Protein AF-A0A975J4A7-F1 (afdb_monomer_lite)

Sequence (159 aa):
MKKDSFEVGLSVFSLILSFVLFIPMVNLYLNSTDYQLQSSYFFVWLSGKTMAIFYISTILLLLRKEKCQNMLKPFSYVGKMALTNYIGQTISTAVIFSILFKNTAIIPLWVSVLYCPLFYIIQIKFSKWWLSKHSTGPLEWVWRYATYFKKDYKLGKSN

Structure (mmCIF, N/CA/C/O backbone):
data_AF-A0A975J4A7-F1
#
_entry.id   AF-A0A975J4A7-F1
#
loop_
_atom_site.group_PDB
_atom_site.id
_atom_site.type_symbol
_atom_site.label_atom_id
_atom_site.label_alt_id
_atom_site.label_comp_id
_atom_site.label_asym_id
_atom_site.label_entity_id
_atom_site.label_seq_id
_atom_site.pdbx_PDB_ins_code
_atom_site.Cartn_x
_atom_site.Cartn_y
_atom_site.Cartn_z
_atom_site.occupancy
_atom_site.B_iso_or_equiv
_atom_site.auth_seq_id
_atom_site.auth_comp_id
_atom_site.auth_asym_id
_atom_site.auth_atom_id
_atom_site.pdbx_PDB_model_num
ATOM 1 N N . MET A 1 1 ? 4.700 7.869 26.430 1.00 52.84 1 MET A N 1
ATOM 2 C CA . MET A 1 1 ? 5.980 8.609 26.327 1.00 52.84 1 MET A CA 1
ATOM 3 C C . MET A 1 1 ? 7.185 7.708 26.074 1.00 52.84 1 MET A C 1
ATOM 5 O O . MET A 1 1 ? 7.648 7.718 24.948 1.00 52.84 1 MET A O 1
ATOM 9 N N . LYS A 1 2 ? 7.690 6.891 27.018 1.00 56.31 2 LYS A N 1
ATOM 10 C CA . LYS A 1 2 ? 8.925 6.093 26.780 1.00 56.31 2 LYS A CA 1
ATOM 11 C C . LYS A 1 2 ? 8.772 4.989 25.712 1.00 56.31 2 LYS A C 1
ATOM 13 O O . LYS A 1 2 ? 9.713 4.703 24.980 1.00 56.31 2 LYS A O 1
ATOM 18 N N . LYS A 1 3 ? 7.568 4.412 25.597 1.00 58.84 3 LYS A N 1
ATOM 19 C CA . LYS A 1 3 ? 7.213 3.404 24.581 1.00 58.84 3 LYS A CA 1
ATOM 20 C C . LYS A 1 3 ? 7.200 3.988 23.161 1.00 58.84 3 LYS A C 1
ATOM 22 O O . LYS A 1 3 ? 7.735 3.375 22.245 1.00 58.84 3 LYS A O 1
ATOM 27 N N . ASP A 1 4 ? 6.697 5.212 23.010 1.00 70.88 4 ASP A N 1
ATOM 28 C CA . ASP A 1 4 ? 6.616 5.902 21.717 1.00 70.88 4 ASP A CA 1
ATOM 29 C C . ASP A 1 4 ? 8.005 6.254 21.173 1.00 70.88 4 ASP A C 1
ATOM 31 O O . ASP A 1 4 ? 8.263 6.099 19.983 1.00 70.88 4 ASP A O 1
ATOM 35 N N . SER A 1 5 ? 8.925 6.671 22.049 1.00 76.12 5 SER A N 1
ATOM 36 C CA . SER A 1 5 ? 10.311 6.980 21.680 1.00 76.12 5 SER A CA 1
ATOM 37 C C . SER A 1 5 ? 11.079 5.743 21.204 1.00 76.12 5 SER A C 1
ATOM 39 O O . SER A 1 5 ? 11.843 5.827 20.244 1.00 76.12 5 SER A O 1
ATOM 41 N N . PHE A 1 6 ? 10.855 4.590 21.842 1.00 82.19 6 PHE A N 1
ATOM 42 C CA . PHE A 1 6 ? 11.486 3.326 21.459 1.00 82.19 6 PHE A CA 1
ATOM 43 C C . PHE A 1 6 ? 10.995 2.828 20.094 1.00 82.19 6 PHE A C 1
ATOM 45 O O . PHE A 1 6 ? 11.802 2.467 19.243 1.00 82.19 6 PHE A O 1
ATOM 52 N N . GLU A 1 7 ? 9.685 2.868 19.843 1.00 82.50 7 GLU A N 1
ATOM 53 C CA . GLU A 1 7 ? 9.106 2.449 18.560 1.00 82.50 7 GLU A CA 1
ATOM 54 C C . GLU A 1 7 ? 9.539 3.345 17.390 1.00 82.50 7 GLU A C 1
ATOM 56 O O . GLU A 1 7 ? 9.762 2.858 16.277 1.00 82.50 7 GLU A O 1
ATOM 61 N N . VAL A 1 8 ? 9.682 4.654 17.630 1.00 84.94 8 VAL A N 1
ATOM 62 C CA . VAL A 1 8 ? 10.224 5.589 16.635 1.00 84.94 8 VAL A CA 1
ATOM 63 C C . VAL A 1 8 ? 11.690 5.275 16.360 1.00 84.94 8 VAL A C 1
ATOM 65 O O . VAL A 1 8 ? 12.066 5.158 15.197 1.00 84.94 8 VAL A O 1
ATOM 68 N N . GLY A 1 9 ? 12.497 5.075 17.407 1.00 84.75 9 GLY A N 1
ATOM 69 C CA . GLY A 1 9 ? 13.902 4.689 17.266 1.00 84.75 9 GLY A CA 1
ATOM 70 C C . GLY A 1 9 ? 14.072 3.394 16.471 1.00 84.75 9 GLY A C 1
ATOM 71 O O . GLY A 1 9 ? 14.871 3.350 15.539 1.00 84.75 9 GLY A O 1
ATOM 72 N N . LEU A 1 10 ? 13.256 2.378 16.766 1.00 85.81 10 LEU A N 1
ATOM 73 C CA . LEU A 1 10 ? 13.248 1.109 16.040 1.00 85.81 10 LEU A CA 1
ATOM 74 C C . LEU A 1 10 ? 12.867 1.298 14.565 1.00 85.81 10 LEU A C 1
ATOM 76 O O . LEU A 1 10 ? 13.563 0.793 13.694 1.00 85.81 10 LEU A O 1
ATOM 80 N N . SER A 1 11 ? 11.813 2.067 14.273 1.00 85.69 11 SER A N 1
ATOM 81 C CA . SER A 1 11 ? 11.362 2.310 12.893 1.00 85.69 11 SER A CA 1
ATOM 82 C C . SER A 1 11 ? 12.403 3.076 12.070 1.00 85.69 11 SER A C 1
ATOM 84 O O . SER A 1 11 ? 12.629 2.763 10.904 1.00 85.69 11 SER A O 1
ATOM 86 N N . VAL A 1 12 ? 13.066 4.068 12.674 1.00 87.94 12 VAL A N 1
ATOM 87 C CA . VAL A 1 12 ? 14.146 4.830 12.028 1.00 87.94 12 VAL A CA 1
ATOM 88 C C . VAL A 1 12 ? 15.366 3.942 11.794 1.00 87.94 12 VAL A C 1
ATOM 90 O O . VAL A 1 12 ? 15.924 3.951 10.699 1.00 87.94 12 VAL A O 1
ATOM 93 N N . PHE A 1 13 ? 15.745 3.124 12.776 1.00 89.00 13 PHE A N 1
ATOM 94 C CA . PHE A 1 13 ? 16.824 2.152 12.628 1.00 89.00 13 PHE A CA 1
ATOM 95 C C . PHE A 1 13 ? 16.534 1.147 11.505 1.00 89.00 13 PHE A C 1
ATOM 97 O O . PHE A 1 13 ? 17.376 0.940 10.634 1.00 89.00 13 PHE A O 1
ATOM 104 N N . SER A 1 14 ? 15.327 0.574 11.469 1.00 87.81 14 SER A N 1
ATOM 105 C CA . SER A 1 14 ? 14.889 -0.333 10.404 1.00 87.81 14 SER A CA 1
ATOM 106 C C . SER A 1 14 ? 14.928 0.326 9.025 1.00 87.81 14 SER A C 1
ATOM 108 O O . SER A 1 14 ? 15.306 -0.324 8.049 1.00 87.81 14 SER A O 1
ATOM 110 N N . LEU A 1 15 ? 14.588 1.614 8.934 1.00 89.56 15 LEU A N 1
ATOM 111 C CA . LEU A 1 15 ? 14.641 2.385 7.693 1.00 89.56 15 LEU A CA 1
ATOM 112 C C . LEU A 1 15 ? 16.087 2.589 7.218 1.00 89.56 15 LEU A C 1
ATOM 114 O O . LEU A 1 15 ? 16.384 2.315 6.055 1.00 89.56 15 LEU A O 1
ATOM 118 N N . ILE A 1 16 ? 16.992 2.986 8.118 1.00 89.31 16 ILE A N 1
ATOM 119 C CA . ILE A 1 16 ? 18.425 3.146 7.823 1.00 89.31 16 ILE A CA 1
ATOM 120 C C . ILE A 1 16 ? 19.032 1.808 7.392 1.00 89.31 16 ILE A C 1
ATOM 122 O O . ILE A 1 16 ? 19.684 1.736 6.354 1.00 89.31 16 ILE A O 1
ATOM 126 N N . LEU A 1 17 ? 18.773 0.735 8.144 1.00 88.06 17 LEU A N 1
ATOM 127 C CA . LEU A 1 17 ? 19.279 -0.601 7.837 1.00 88.06 17 LEU A CA 1
ATOM 128 C C . LEU A 1 17 ? 18.799 -1.082 6.462 1.00 88.06 17 LEU A C 1
ATOM 130 O O . LEU A 1 17 ? 19.593 -1.588 5.673 1.00 88.06 17 LEU A O 1
ATOM 134 N N . SER A 1 18 ? 17.517 -0.875 6.145 1.00 86.62 18 SER A N 1
ATOM 135 C CA . SER A 1 18 ? 16.954 -1.245 4.841 1.00 86.62 18 SER A CA 1
ATOM 136 C C . SER A 1 18 ? 17.605 -0.467 3.696 1.00 86.62 18 SER A C 1
ATOM 138 O O . SER A 1 18 ? 17.877 -1.044 2.646 1.00 86.62 18 SER A O 1
ATOM 140 N N . PHE A 1 19 ? 17.897 0.821 3.907 1.00 85.56 19 PHE A N 1
ATOM 141 C CA . PHE A 1 19 ? 18.567 1.665 2.918 1.00 85.56 19 PHE A CA 1
ATOM 142 C C . PHE A 1 19 ? 20.024 1.240 2.691 1.00 85.56 19 PHE A C 1
ATOM 144 O O . PHE A 1 19 ? 20.467 1.128 1.551 1.00 85.56 19 PHE A O 1
ATOM 151 N N . VAL A 1 20 ? 20.760 0.923 3.759 1.00 87.75 20 VAL A N 1
ATOM 152 C CA . VAL A 1 20 ? 22.149 0.441 3.669 1.00 87.75 20 VAL A CA 1
ATOM 153 C C . VAL A 1 20 ? 22.227 -0.896 2.930 1.00 87.75 20 VAL A C 1
ATOM 155 O O . VAL A 1 20 ? 23.064 -1.061 2.045 1.00 87.75 20 VAL A O 1
ATOM 158 N N . LEU A 1 21 ? 21.318 -1.830 3.225 1.00 84.62 21 LEU A N 1
ATOM 159 C CA . LEU A 1 21 ? 21.255 -3.133 2.552 1.00 84.62 21 LEU A CA 1
ATOM 160 C C . LEU A 1 21 ? 20.898 -3.033 1.058 1.00 84.62 21 LEU A C 1
ATOM 162 O O . LEU A 1 21 ? 21.110 -3.989 0.313 1.00 84.62 21 LEU A O 1
ATOM 166 N N . PHE A 1 22 ? 20.390 -1.885 0.603 1.00 82.19 22 PHE A N 1
ATOM 167 C CA . PHE A 1 22 ? 20.066 -1.630 -0.799 1.00 82.19 22 PHE A CA 1
ATOM 168 C C . PHE A 1 22 ? 21.289 -1.225 -1.642 1.00 82.19 22 PHE A C 1
ATOM 170 O O . PHE A 1 22 ? 21.350 -1.530 -2.832 1.00 82.19 22 PHE A O 1
ATOM 177 N N . ILE A 1 23 ? 22.296 -0.591 -1.033 1.00 84.12 23 ILE A N 1
ATOM 178 C CA . ILE A 1 23 ? 23.513 -0.100 -1.706 1.00 84.12 23 ILE A CA 1
ATOM 179 C C . ILE A 1 23 ? 24.250 -1.182 -2.522 1.00 84.12 23 ILE A C 1
ATOM 181 O O . ILE A 1 23 ? 24.552 -0.923 -3.691 1.00 84.12 23 ILE A O 1
ATOM 185 N N . PRO A 1 24 ? 24.549 -2.387 -1.990 1.00 82.06 24 PRO A N 1
ATOM 186 C CA . PRO A 1 24 ? 25.244 -3.414 -2.770 1.00 82.06 24 PRO A CA 1
ATOM 187 C C . PRO A 1 24 ? 24.410 -3.907 -3.961 1.00 82.06 24 PRO A C 1
ATOM 189 O O . PRO A 1 24 ? 24.970 -4.202 -5.013 1.00 82.06 24 PRO A O 1
ATOM 192 N N . MET A 1 25 ? 23.078 -3.924 -3.840 1.00 77.69 25 MET A N 1
ATOM 193 C CA . MET A 1 25 ? 22.186 -4.297 -4.940 1.00 77.69 25 MET A CA 1
ATOM 194 C C . MET A 1 25 ? 22.244 -3.278 -6.081 1.00 77.69 25 MET A C 1
ATOM 196 O O . MET A 1 25 ? 22.373 -3.664 -7.240 1.00 77.69 25 MET A O 1
ATOM 200 N N . VAL A 1 26 ? 22.167 -1.982 -5.764 1.00 80.81 26 VAL A N 1
ATOM 201 C CA . VAL A 1 26 ? 22.245 -0.911 -6.772 1.00 80.81 26 VAL A CA 1
ATOM 202 C C . VAL A 1 26 ? 23.586 -0.953 -7.496 1.00 80.81 26 VAL A C 1
ATOM 204 O O . VAL A 1 26 ? 23.620 -0.876 -8.719 1.00 80.81 26 VAL A O 1
ATOM 207 N N . ASN A 1 27 ? 24.682 -1.147 -6.758 1.00 81.69 27 ASN A N 1
ATOM 208 C CA . ASN A 1 27 ? 26.009 -1.273 -7.357 1.00 81.69 27 ASN A CA 1
ATOM 209 C C . ASN A 1 27 ? 26.110 -2.472 -8.306 1.00 81.69 27 ASN A C 1
ATOM 211 O O . ASN A 1 27 ? 26.723 -2.350 -9.362 1.00 81.69 27 ASN A O 1
ATOM 215 N N . LEU A 1 28 ? 25.498 -3.610 -7.973 1.00 77.19 28 LEU A N 1
ATOM 216 C CA . LEU A 1 28 ? 25.473 -4.765 -8.872 1.00 77.19 28 LEU A CA 1
ATOM 217 C C . LEU A 1 28 ? 24.649 -4.492 -10.129 1.00 77.19 28 LEU A C 1
ATOM 219 O O . LEU A 1 28 ? 25.119 -4.787 -11.220 1.00 77.19 28 LEU A O 1
ATOM 223 N N . TYR A 1 29 ? 23.469 -3.885 -9.997 1.00 75.25 29 TYR A N 1
ATOM 224 C CA . TYR A 1 29 ? 22.618 -3.538 -11.141 1.00 75.25 29 TYR A CA 1
ATOM 225 C C . TYR A 1 29 ? 23.255 -2.506 -12.082 1.00 75.25 29 TYR A C 1
ATOM 227 O O . TYR A 1 29 ? 23.044 -2.582 -13.286 1.00 75.25 29 TYR A O 1
ATOM 235 N N . LEU A 1 30 ? 24.015 -1.542 -11.552 1.00 80.88 30 LEU A N 1
ATOM 236 C CA . LEU A 1 30 ? 24.662 -0.506 -12.364 1.00 80.88 30 LEU A CA 1
ATOM 237 C C . LEU A 1 30 ? 25.947 -0.991 -13.049 1.00 80.88 30 LEU A C 1
ATOM 239 O O . LEU A 1 30 ? 26.253 -0.523 -14.141 1.00 80.88 30 LEU A O 1
ATOM 243 N N . ASN A 1 31 ? 26.695 -1.906 -12.422 1.00 78.62 31 ASN A N 1
ATOM 244 C CA . ASN A 1 31 ? 28.014 -2.331 -12.907 1.00 78.62 31 ASN A CA 1
ATOM 245 C C . ASN A 1 31 ? 28.015 -3.684 -13.638 1.00 78.62 31 ASN A C 1
ATOM 247 O O . ASN A 1 31 ? 29.033 -4.050 -14.220 1.00 78.62 31 ASN A O 1
ATOM 251 N N . SER A 1 32 ? 26.914 -4.441 -13.604 1.00 68.88 32 SER A N 1
ATOM 252 C CA . SER A 1 32 ? 26.840 -5.774 -14.218 1.00 68.88 32 SER A CA 1
ATOM 253 C C . SER A 1 32 ? 26.034 -5.718 -15.514 1.00 68.88 32 SER A C 1
ATOM 255 O O . SER A 1 32 ? 24.847 -5.404 -15.495 1.00 68.88 32 SER A O 1
ATOM 257 N N . THR A 1 33 ? 26.665 -6.046 -16.641 1.00 65.94 33 THR A N 1
ATOM 258 C CA . THR A 1 33 ? 26.005 -6.134 -17.956 1.00 65.94 33 THR A CA 1
ATOM 259 C C . THR A 1 33 ? 25.233 -7.442 -18.141 1.00 65.94 33 THR A C 1
ATOM 261 O O . THR A 1 33 ? 24.247 -7.469 -18.873 1.00 65.94 33 THR A O 1
ATOM 264 N N . ASP A 1 34 ? 25.629 -8.499 -17.422 1.00 65.81 34 ASP A N 1
ATOM 265 C CA . ASP A 1 34 ? 25.014 -9.824 -17.481 1.00 65.81 34 ASP A CA 1
ATOM 266 C C . ASP A 1 34 ? 24.258 -10.146 -16.186 1.00 65.81 34 ASP A C 1
ATOM 268 O O . ASP A 1 34 ? 24.831 -10.515 -15.160 1.00 65.81 34 ASP A O 1
ATOM 272 N N . TYR A 1 35 ? 22.928 -10.061 -16.238 1.00 63.41 35 TYR A N 1
ATOM 273 C CA . TYR A 1 35 ? 22.025 -10.364 -15.116 1.00 63.41 35 TYR A CA 1
ATOM 274 C C . TYR A 1 35 ? 21.937 -11.864 -14.753 1.00 63.41 35 TYR A C 1
ATOM 276 O O . TYR A 1 35 ? 21.074 -12.255 -13.967 1.00 63.41 35 TYR A O 1
ATOM 284 N N . GLN A 1 36 ? 22.806 -12.716 -15.305 1.00 59.94 36 GLN A N 1
ATOM 285 C CA . GLN A 1 36 ? 22.671 -14.180 -15.279 1.00 59.94 36 GLN A CA 1
ATOM 286 C C . GLN A 1 36 ? 23.365 -14.902 -14.106 1.00 59.94 36 GLN A C 1
ATOM 288 O O . GLN A 1 36 ? 23.345 -16.129 -14.057 1.00 59.94 36 GLN A O 1
ATOM 293 N N . LEU A 1 37 ? 23.950 -14.203 -13.126 1.00 61.16 37 LEU A N 1
ATOM 294 C CA . LEU A 1 37 ? 24.609 -14.878 -11.999 1.00 61.16 37 LEU A CA 1
ATOM 295 C C . LEU A 1 37 ? 23.638 -15.362 -10.907 1.00 61.16 37 LEU A C 1
ATOM 297 O O . LEU A 1 37 ? 22.738 -14.642 -10.479 1.00 61.16 37 LEU A O 1
ATOM 301 N N . GLN A 1 38 ? 23.945 -16.538 -10.341 1.00 64.69 38 GLN A N 1
ATOM 302 C CA . GLN A 1 38 ? 23.404 -17.080 -9.081 1.00 64.69 38 GLN A CA 1
ATOM 303 C C . GLN A 1 38 ? 23.332 -16.019 -7.957 1.00 64.69 38 GLN A C 1
ATOM 305 O O . GLN A 1 38 ? 22.407 -16.016 -7.144 1.00 64.69 38 GLN A O 1
ATOM 310 N N . SER A 1 39 ? 24.284 -15.080 -7.950 1.00 65.25 39 SER A N 1
ATOM 311 C CA . SER A 1 39 ? 24.368 -13.934 -7.041 1.00 65.25 39 SER A CA 1
ATOM 312 C C . SER A 1 39 ? 23.155 -12.998 -7.130 1.00 65.25 39 SER A C 1
ATOM 314 O O . SER A 1 39 ? 22.691 -12.511 -6.102 1.00 65.25 39 SER A O 1
ATOM 316 N N . SER A 1 40 ? 22.584 -12.783 -8.321 1.00 68.56 40 SER A N 1
ATOM 317 C CA . SER A 1 40 ? 21.422 -11.906 -8.533 1.00 68.56 40 SER A CA 1
ATOM 318 C C . SER A 1 40 ? 20.184 -12.396 -7.778 1.00 68.56 40 SER A C 1
ATOM 320 O O . SER A 1 40 ? 19.451 -11.588 -7.209 1.00 68.56 40 SER A O 1
ATOM 322 N N . TYR A 1 41 ? 19.973 -13.714 -7.685 1.00 77.25 41 TYR A N 1
ATOM 323 C CA . TYR A 1 41 ? 18.834 -14.285 -6.955 1.00 77.25 41 TYR A CA 1
ATOM 324 C C . TYR A 1 41 ? 18.877 -13.979 -5.460 1.00 77.25 41 TYR A C 1
ATOM 326 O O . TYR A 1 41 ? 17.839 -13.685 -4.866 1.00 77.25 41 TYR A O 1
ATOM 334 N N . PHE A 1 42 ? 20.069 -14.005 -4.860 1.00 80.50 42 PHE A N 1
ATOM 335 C CA . PHE A 1 42 ? 20.250 -13.649 -3.456 1.00 80.50 42 PHE A CA 1
ATOM 336 C C . PHE A 1 42 ? 19.839 -12.194 -3.199 1.00 80.50 42 PHE A C 1
ATOM 338 O O . PHE A 1 42 ? 19.063 -11.920 -2.282 1.00 80.50 42 PHE A O 1
ATOM 345 N N . PHE A 1 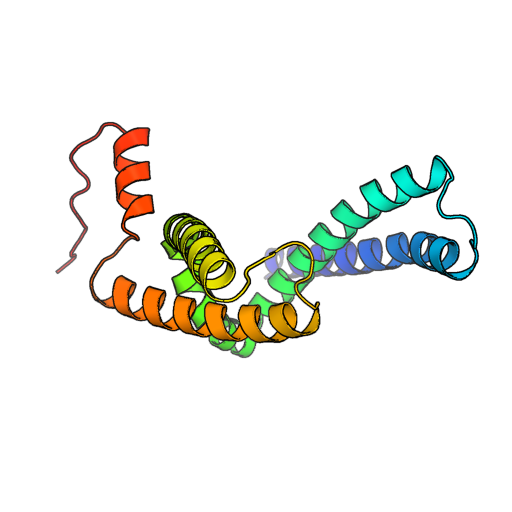43 ? 20.285 -11.266 -4.051 1.00 77.31 43 PHE A N 1
ATOM 346 C CA . PHE A 1 43 ? 19.937 -9.852 -3.916 1.00 77.31 43 PHE A CA 1
ATOM 347 C C . PHE A 1 43 ? 18.464 -9.565 -4.210 1.00 77.31 43 PHE A C 1
ATOM 349 O O . PHE A 1 43 ? 17.882 -8.728 -3.528 1.00 77.31 43 PHE A O 1
ATOM 356 N N . VAL A 1 44 ? 17.831 -10.278 -5.145 1.00 78.25 44 VAL A N 1
ATOM 357 C CA . VAL A 1 44 ? 16.380 -10.181 -5.394 1.00 78.25 44 VAL A CA 1
ATOM 358 C C . VAL A 1 44 ? 15.571 -10.665 -4.184 1.00 78.25 44 VAL A C 1
ATOM 360 O O . VAL A 1 44 ? 14.605 -10.022 -3.772 1.00 78.25 44 VAL A O 1
ATOM 363 N N . TRP A 1 45 ? 15.979 -11.772 -3.560 1.00 82.06 45 TRP A N 1
ATOM 364 C CA . TRP A 1 45 ? 15.331 -12.278 -2.346 1.00 82.06 45 TRP A CA 1
ATOM 365 C C . TRP A 1 45 ? 15.503 -11.345 -1.147 1.00 82.06 45 TRP A C 1
ATOM 367 O O . TRP A 1 45 ? 14.569 -11.158 -0.358 1.00 82.06 45 TRP A O 1
ATOM 377 N N . LEU A 1 46 ? 16.695 -10.767 -1.003 1.00 83.50 46 LEU A N 1
ATOM 378 C CA . LEU A 1 46 ? 17.007 -9.828 0.065 1.00 83.50 46 LEU A CA 1
ATOM 379 C C . LEU A 1 46 ? 16.259 -8.502 -0.126 1.00 83.50 46 LEU A C 1
ATOM 381 O O . LEU A 1 46 ? 15.659 -8.000 0.825 1.00 83.50 46 LEU A O 1
ATOM 385 N N . SER A 1 47 ? 16.233 -7.975 -1.353 1.00 82.38 47 SER A N 1
ATOM 386 C CA . SER A 1 47 ? 15.634 -6.677 -1.672 1.00 82.38 47 SER A CA 1
ATOM 387 C C . SER A 1 47 ? 14.128 -6.644 -1.452 1.00 82.38 47 SER A C 1
ATOM 389 O O . SER A 1 47 ? 13.607 -5.650 -0.950 1.00 82.38 47 SER A O 1
ATOM 391 N N . GLY A 1 48 ? 13.419 -7.743 -1.730 1.00 83.06 48 GLY A N 1
ATOM 392 C CA . GLY A 1 48 ? 11.987 -7.835 -1.447 1.00 83.06 48 GLY A CA 1
ATOM 393 C C . GLY A 1 48 ? 11.670 -7.652 0.042 1.00 83.06 48 GLY A C 1
ATOM 394 O O . GLY A 1 48 ? 10.743 -6.925 0.404 1.00 83.06 48 GLY A O 1
ATOM 395 N N . LYS A 1 49 ? 12.471 -8.262 0.927 1.00 86.25 49 LYS A N 1
ATOM 396 C CA . LYS A 1 49 ? 12.281 -8.153 2.383 1.00 86.25 49 LYS A CA 1
ATOM 397 C C . LYS A 1 49 ? 12.678 -6.775 2.903 1.00 86.25 49 LYS A C 1
ATOM 399 O O . LYS A 1 49 ? 11.940 -6.198 3.700 1.00 86.25 49 LYS A O 1
ATOM 404 N N . THR A 1 50 ? 13.812 -6.237 2.455 1.00 86.94 50 THR A N 1
ATOM 405 C CA . THR A 1 50 ? 14.267 -4.907 2.888 1.00 86.94 50 THR A CA 1
ATOM 406 C C . THR A 1 50 ? 13.313 -3.813 2.416 1.00 86.94 50 THR A C 1
ATOM 408 O O . THR A 1 50 ? 12.974 -2.935 3.204 1.00 86.94 50 THR A O 1
ATOM 411 N N . MET A 1 51 ? 12.774 -3.908 1.197 1.00 85.69 51 MET A N 1
ATOM 412 C CA . MET A 1 51 ? 11.735 -2.993 0.712 1.00 85.69 51 MET A CA 1
ATOM 413 C C . MET A 1 51 ? 10.450 -3.081 1.532 1.00 85.69 51 MET A C 1
ATOM 415 O O . MET A 1 51 ? 9.876 -2.051 1.879 1.00 85.69 51 MET A O 1
ATOM 419 N N . ALA A 1 52 ? 10.011 -4.285 1.907 1.00 89.25 52 ALA A N 1
ATOM 420 C CA . ALA A 1 52 ? 8.843 -4.438 2.771 1.00 89.25 52 ALA A CA 1
ATOM 421 C C . ALA A 1 52 ? 9.045 -3.747 4.133 1.00 89.25 52 ALA A C 1
ATOM 423 O O . ALA A 1 52 ? 8.176 -2.992 4.574 1.00 89.25 52 ALA A O 1
ATOM 424 N N . ILE A 1 53 ? 10.206 -3.944 4.770 1.00 89.19 53 ILE A N 1
ATOM 425 C CA . ILE A 1 53 ? 10.555 -3.292 6.044 1.00 89.19 53 ILE A CA 1
ATOM 426 C C . ILE A 1 53 ? 10.619 -1.772 5.874 1.00 89.19 53 ILE A C 1
ATOM 428 O O . ILE A 1 53 ? 10.081 -1.040 6.709 1.00 89.19 53 ILE A O 1
ATOM 432 N N . PHE A 1 54 ? 11.225 -1.292 4.788 1.00 89.00 54 PHE A N 1
ATOM 433 C CA . PHE A 1 54 ? 11.293 0.128 4.463 1.00 89.00 54 PHE A CA 1
ATOM 434 C C . PHE A 1 54 ? 9.895 0.743 4.310 1.00 89.00 54 PHE A C 1
ATOM 436 O O . PHE A 1 54 ? 9.603 1.762 4.941 1.00 89.00 54 PHE A O 1
ATOM 443 N N . TYR A 1 55 ? 9.002 0.113 3.538 1.00 88.94 55 TYR A N 1
ATOM 444 C CA . TYR A 1 55 ? 7.633 0.593 3.346 1.00 88.94 55 TYR A CA 1
ATOM 445 C C . TYR A 1 55 ? 6.836 0.603 4.649 1.00 88.94 55 TYR A C 1
ATOM 447 O O . TYR A 1 55 ? 6.218 1.619 4.966 1.00 88.94 55 TYR A O 1
ATOM 455 N N . ILE A 1 56 ? 6.883 -0.479 5.434 1.00 90.25 56 ILE A N 1
ATOM 456 C CA . ILE A 1 56 ? 6.179 -0.564 6.722 1.00 90.25 56 ILE A CA 1
ATOM 457 C C . ILE A 1 56 ? 6.691 0.515 7.679 1.00 90.25 56 ILE A C 1
ATOM 459 O O . ILE A 1 56 ? 5.891 1.272 8.226 1.00 90.25 56 ILE A O 1
ATOM 463 N N . SER A 1 57 ? 8.011 0.634 7.843 1.00 88.94 57 SER A N 1
ATOM 464 C CA . SER A 1 57 ? 8.624 1.618 8.747 1.00 88.94 57 SER A CA 1
ATOM 465 C C . SER A 1 57 ? 8.270 3.048 8.334 1.00 88.94 57 SER A C 1
ATOM 467 O O . SER A 1 57 ? 7.902 3.872 9.172 1.00 88.94 57 SER A O 1
ATOM 469 N N . THR A 1 58 ? 8.299 3.330 7.030 1.00 89.75 58 THR A N 1
ATOM 470 C CA . THR A 1 58 ? 7.915 4.633 6.475 1.00 89.75 58 THR A CA 1
ATOM 471 C C . THR A 1 58 ? 6.441 4.936 6.734 1.00 89.75 58 THR A C 1
ATOM 473 O O . THR A 1 58 ? 6.116 6.014 7.227 1.00 89.75 58 THR A O 1
ATOM 476 N N . ILE A 1 59 ? 5.538 3.989 6.459 1.00 88.88 59 ILE A N 1
ATOM 477 C CA . ILE A 1 59 ? 4.098 4.160 6.695 1.00 88.88 59 ILE A CA 1
ATOM 478 C C . ILE A 1 59 ? 3.811 4.366 8.186 1.00 88.88 59 ILE A C 1
ATOM 480 O O . ILE A 1 59 ? 3.044 5.263 8.526 1.00 88.88 59 ILE A O 1
ATOM 484 N N . LEU A 1 60 ? 4.445 3.601 9.079 1.00 89.25 60 LEU A N 1
ATOM 485 C CA . LEU A 1 60 ? 4.282 3.754 10.529 1.00 89.25 60 LEU A CA 1
ATOM 486 C C . LEU A 1 60 ? 4.721 5.141 11.011 1.00 89.25 60 LEU A C 1
ATOM 488 O O . LEU A 1 60 ? 4.016 5.766 11.801 1.00 89.25 60 LEU A O 1
ATOM 492 N N . LEU A 1 61 ? 5.851 5.652 10.514 1.00 87.69 61 LEU A N 1
ATOM 493 C CA . LEU A 1 61 ? 6.320 7.002 10.836 1.00 87.69 61 LEU A CA 1
ATOM 494 C C . LEU A 1 61 ? 5.393 8.084 10.264 1.00 87.69 61 LEU A C 1
ATOM 496 O O . LEU A 1 61 ? 5.092 9.061 10.951 1.00 87.69 61 LEU A O 1
ATOM 500 N N . LEU A 1 62 ? 4.899 7.909 9.035 1.00 87.69 62 LEU A N 1
ATOM 501 C CA . LEU A 1 62 ? 3.950 8.836 8.415 1.00 87.69 62 LEU A CA 1
ATOM 502 C C . LEU A 1 62 ? 2.617 8.864 9.164 1.00 87.69 62 LEU A C 1
ATOM 504 O O . LEU A 1 62 ? 2.091 9.941 9.426 1.00 87.69 62 LEU A O 1
ATOM 508 N N . LEU A 1 63 ? 2.099 7.707 9.575 1.00 86.81 63 LEU A N 1
ATOM 509 C CA . LEU A 1 63 ? 0.851 7.596 10.328 1.00 86.81 63 LEU A CA 1
ATOM 510 C C . LEU A 1 63 ? 0.924 8.221 11.725 1.00 86.81 63 LEU A C 1
ATOM 512 O O . LEU A 1 63 ? -0.122 8.407 12.334 1.00 86.81 63 LEU A O 1
ATOM 516 N N . ARG A 1 64 ? 2.099 8.607 12.236 1.00 84.88 64 ARG A N 1
ATOM 517 C CA . ARG A 1 64 ? 2.197 9.404 13.474 1.00 84.88 64 ARG A CA 1
ATOM 518 C C . ARG A 1 64 ? 1.838 10.880 13.267 1.00 84.88 64 ARG A C 1
ATOM 520 O O . ARG A 1 64 ? 1.522 11.560 14.235 1.00 84.88 64 ARG A O 1
ATOM 527 N N . LYS A 1 65 ? 1.870 11.391 12.030 1.00 87.88 65 LYS A N 1
ATOM 528 C CA . LYS A 1 65 ? 1.507 12.782 11.716 1.00 87.88 65 LYS A CA 1
ATOM 529 C C . LYS A 1 65 ? 0.014 12.885 11.400 1.00 87.88 65 LYS A C 1
ATOM 531 O O . LYS A 1 65 ? -0.454 12.261 10.449 1.00 87.88 65 LYS A O 1
ATOM 536 N N . GLU A 1 66 ? -0.719 13.746 12.106 1.00 85.31 66 GLU A N 1
ATOM 537 C CA . GLU A 1 66 ? -2.173 13.927 11.913 1.00 85.31 66 GLU A CA 1
ATOM 538 C C . GLU A 1 66 ? -2.555 14.281 10.466 1.00 85.31 66 GLU A C 1
ATOM 540 O O . GLU A 1 66 ? -3.507 13.738 9.903 1.00 85.31 66 GLU A O 1
ATOM 545 N N . LYS A 1 67 ? -1.761 15.135 9.805 1.00 86.69 67 LYS A N 1
ATOM 546 C CA . LYS A 1 67 ? -1.963 15.487 8.389 1.00 86.69 67 LYS A CA 1
ATOM 547 C C . LYS A 1 67 ? -1.919 14.253 7.479 1.00 86.69 67 LYS A C 1
ATOM 549 O O . LYS A 1 67 ? -2.743 14.117 6.576 1.00 86.69 67 LYS A O 1
ATOM 554 N N . CYS A 1 68 ? -0.981 13.342 7.729 1.00 85.81 68 CYS A N 1
ATOM 555 C CA . CYS A 1 68 ? -0.834 12.108 6.963 1.00 85.81 68 CYS A CA 1
ATOM 556 C C . CYS A 1 68 ? -1.949 11.107 7.285 1.00 85.81 68 CYS A C 1
ATOM 558 O O . CYS A 1 68 ? -2.461 10.476 6.364 1.00 85.81 68 CYS A O 1
ATOM 560 N N . GLN A 1 69 ? -2.385 11.007 8.545 1.00 85.12 69 GLN A N 1
ATOM 561 C CA . GLN A 1 69 ? -3.552 10.196 8.915 1.00 85.12 69 GLN A CA 1
ATOM 562 C C . GLN A 1 69 ? -4.808 10.646 8.157 1.00 85.12 69 GLN A C 1
ATOM 564 O O . GLN A 1 69 ? -5.512 9.820 7.577 1.00 85.12 69 GLN A O 1
ATOM 569 N N . ASN A 1 70 ? -5.058 11.957 8.096 1.00 85.12 70 ASN A N 1
ATOM 570 C CA . ASN A 1 70 ? -6.200 12.512 7.370 1.00 85.12 70 ASN A CA 1
ATOM 571 C C . ASN A 1 70 ? -6.119 12.243 5.862 1.00 85.12 70 ASN A C 1
ATOM 573 O O . ASN A 1 70 ? -7.128 11.889 5.251 1.00 85.12 70 ASN A O 1
ATOM 577 N N . MET A 1 71 ? -4.924 12.338 5.273 1.00 86.81 71 MET A N 1
ATOM 578 C CA . MET A 1 71 ? -4.698 12.014 3.861 1.00 86.81 71 MET A CA 1
ATOM 579 C C . MET A 1 71 ? -4.899 10.521 3.554 1.00 86.81 71 MET A C 1
ATOM 581 O O . MET A 1 71 ? -5.422 10.177 2.498 1.00 86.81 71 MET A O 1
ATOM 585 N N . LEU A 1 72 ? -4.514 9.631 4.475 1.00 84.56 72 LEU A N 1
ATOM 586 C CA . LEU A 1 72 ? -4.629 8.174 4.324 1.00 84.56 72 LEU A CA 1
ATOM 587 C C . LEU A 1 72 ? -6.015 7.634 4.711 1.00 84.56 72 LEU A C 1
ATOM 589 O O . LEU A 1 72 ? -6.362 6.508 4.360 1.00 84.56 72 LEU A O 1
ATOM 593 N N . LYS A 1 73 ? -6.855 8.431 5.377 1.00 85.19 73 LYS A N 1
ATOM 594 C CA . LYS A 1 73 ? -8.208 8.045 5.806 1.00 85.19 73 LYS A CA 1
ATOM 595 C C . LYS A 1 73 ? -9.075 7.433 4.689 1.00 85.19 73 LYS A C 1
ATOM 597 O O . LYS A 1 73 ? -9.738 6.431 4.970 1.00 85.19 73 LYS A O 1
ATOM 602 N N . PRO A 1 74 ? -9.067 7.930 3.432 1.00 84.19 74 PRO A N 1
ATOM 603 C CA . PRO A 1 74 ? -9.815 7.311 2.338 1.00 84.19 74 PRO A CA 1
ATOM 604 C C . PRO A 1 74 ? -9.372 5.877 2.011 1.00 84.19 74 PRO A C 1
ATOM 606 O O . PRO A 1 74 ? -10.207 5.051 1.650 1.00 84.19 74 PRO A O 1
ATOM 609 N N . PHE A 1 75 ? -8.091 5.548 2.202 1.00 85.06 75 PHE A N 1
ATOM 610 C CA . PHE A 1 75 ? -7.567 4.196 1.980 1.00 85.06 75 PHE A CA 1
ATOM 611 C C . PHE A 1 75 ? -8.144 3.186 2.978 1.00 85.06 75 PHE A C 1
ATOM 613 O O . PHE A 1 75 ? -8.266 2.006 2.655 1.00 85.06 75 PHE A O 1
ATOM 620 N N . SER A 1 76 ? -8.589 3.641 4.157 1.00 86.88 76 SER A N 1
ATOM 621 C CA . SER A 1 76 ? -9.252 2.763 5.128 1.00 86.88 76 SER A CA 1
ATOM 622 C C . SER A 1 76 ? -10.557 2.162 4.593 1.00 86.88 76 SER A C 1
ATOM 624 O O . SER A 1 76 ? -10.894 1.037 4.959 1.00 86.88 76 SER A O 1
ATOM 626 N N . TYR A 1 77 ? -11.276 2.864 3.706 1.00 88.50 77 TYR A N 1
ATOM 627 C CA . TYR A 1 77 ? -12.498 2.332 3.095 1.00 88.50 77 TYR A CA 1
ATOM 628 C C . TYR A 1 77 ? -12.178 1.153 2.176 1.00 88.50 77 TYR A C 1
ATOM 630 O O . TYR A 1 77 ? -12.824 0.114 2.265 1.00 88.50 77 TYR A O 1
ATOM 638 N N . VAL A 1 78 ? -11.141 1.290 1.347 1.00 90.62 78 VAL A N 1
ATOM 639 C CA . VAL A 1 78 ? -10.698 0.221 0.442 1.00 90.62 78 VAL A CA 1
ATOM 640 C C . VAL A 1 78 ? -10.159 -0.969 1.234 1.00 90.62 78 VAL A C 1
ATOM 642 O O . VAL A 1 78 ? -10.495 -2.106 0.918 1.00 90.62 78 VAL A O 1
ATOM 645 N N . GLY A 1 79 ? -9.405 -0.719 2.312 1.00 88.31 79 GLY A N 1
ATOM 646 C CA . GLY A 1 79 ? -8.868 -1.769 3.184 1.00 88.31 79 GLY A CA 1
ATOM 647 C C . GLY A 1 79 ? -9.939 -2.570 3.935 1.00 88.31 79 GLY A C 1
ATOM 648 O O . GLY A 1 79 ? -9.803 -3.779 4.093 1.00 88.31 79 GLY A O 1
ATOM 649 N N . LYS A 1 80 ? -11.046 -1.936 4.346 1.00 88.44 80 LYS A N 1
ATOM 650 C CA . LYS A 1 80 ? -12.203 -2.632 4.950 1.00 88.44 80 LYS A CA 1
ATOM 651 C C . LYS A 1 80 ? -12.939 -3.555 3.972 1.00 88.44 80 LYS A C 1
ATOM 653 O O . LYS A 1 80 ? -13.669 -4.438 4.414 1.00 88.44 80 LYS A O 1
ATOM 658 N N . MET A 1 81 ? -12.760 -3.332 2.673 1.00 92.56 81 MET A N 1
ATOM 659 C CA . MET A 1 81 ? -13.340 -4.111 1.579 1.00 92.56 81 MET A CA 1
ATOM 660 C C . MET A 1 81 ? -12.244 -4.770 0.726 1.00 92.56 81 MET A C 1
ATOM 662 O O . MET A 1 81 ? -12.381 -4.864 -0.491 1.00 92.56 81 MET A O 1
ATOM 666 N N . ALA A 1 82 ? -11.122 -5.175 1.334 1.00 92.25 82 ALA A N 1
ATOM 667 C CA . ALA A 1 82 ? -9.953 -5.661 0.601 1.00 92.25 82 ALA A CA 1
ATOM 668 C C . ALA A 1 82 ? -10.250 -6.867 -0.309 1.00 92.25 82 ALA A C 1
ATOM 670 O O . ALA A 1 82 ? -9.790 -6.888 -1.448 1.00 92.25 82 ALA A O 1
ATOM 671 N N . LEU A 1 83 ? -11.042 -7.841 0.151 1.00 91.62 83 LEU A N 1
ATOM 672 C CA . LEU A 1 83 ? -11.393 -9.031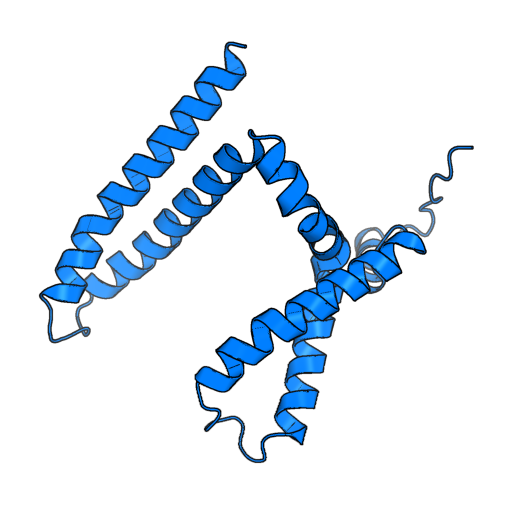 -0.628 1.00 91.62 83 LEU A CA 1
ATOM 673 C C . LEU A 1 83 ? -12.365 -8.679 -1.756 1.00 91.62 83 LEU A C 1
ATOM 675 O O . LEU A 1 83 ? -12.169 -9.098 -2.898 1.00 91.62 83 LEU A O 1
ATOM 679 N N . THR A 1 84 ? -13.383 -7.870 -1.452 1.00 93.19 84 THR A N 1
ATOM 680 C CA . THR A 1 84 ? -14.335 -7.392 -2.459 1.00 93.19 84 THR A CA 1
ATOM 681 C C . THR A 1 84 ? -13.629 -6.581 -3.537 1.00 93.19 84 THR A C 1
ATOM 683 O O . THR A 1 84 ? -13.859 -6.807 -4.723 1.00 93.19 84 THR A O 1
ATOM 686 N N . ASN A 1 85 ? -12.749 -5.663 -3.145 1.00 94.38 85 ASN A N 1
ATOM 687 C CA . ASN A 1 85 ? -12.011 -4.821 -4.076 1.00 94.38 85 ASN A CA 1
ATOM 688 C C . ASN A 1 85 ? -11.008 -5.628 -4.893 1.00 94.38 85 ASN A C 1
ATOM 690 O O . ASN A 1 85 ? -10.907 -5.388 -6.089 1.00 94.38 85 ASN A O 1
ATOM 694 N N . TYR A 1 86 ? -10.325 -6.607 -4.296 1.00 93.00 86 TYR A N 1
ATOM 695 C CA . TYR A 1 86 ? -9.410 -7.483 -5.022 1.00 93.00 86 TYR A CA 1
ATOM 696 C C . TYR A 1 86 ? -10.134 -8.277 -6.116 1.00 93.00 86 TYR A C 1
ATOM 698 O O . TYR A 1 86 ? -9.759 -8.207 -7.285 1.00 93.00 86 TYR A O 1
ATOM 706 N N . ILE A 1 87 ? -11.218 -8.977 -5.766 1.00 94.69 87 ILE A N 1
ATOM 707 C CA . ILE A 1 87 ? -11.997 -9.759 -6.737 1.00 94.69 87 ILE A CA 1
ATOM 708 C C . ILE A 1 87 ? -12.650 -8.834 -7.769 1.00 94.69 87 ILE A C 1
ATOM 710 O O . ILE A 1 87 ? -12.562 -9.089 -8.970 1.00 94.69 87 ILE A O 1
ATOM 714 N N . GLY A 1 88 ? -13.247 -7.728 -7.321 1.00 93.62 88 GLY A N 1
ATOM 715 C CA . GLY A 1 88 ? -13.846 -6.730 -8.200 1.00 93.62 88 GLY A CA 1
ATOM 716 C C . GLY A 1 88 ? -12.837 -6.148 -9.189 1.00 93.62 88 GLY A C 1
ATOM 717 O O . GLY A 1 88 ? -13.157 -6.011 -10.368 1.00 93.62 88 GLY A O 1
ATOM 718 N N . GLN A 1 89 ? -11.607 -5.865 -8.748 1.00 94.19 89 GLN A N 1
ATOM 719 C CA . GLN A 1 89 ? -10.525 -5.402 -9.615 1.00 94.19 89 GLN A CA 1
ATOM 720 C C . GLN A 1 89 ? -10.145 -6.438 -10.651 1.00 94.19 89 GLN A C 1
ATOM 722 O O . GLN A 1 89 ? -10.040 -6.096 -11.826 1.00 94.19 89 GLN A O 1
ATOM 727 N N . THR A 1 90 ? -9.926 -7.678 -10.221 1.00 93.75 90 THR A N 1
ATOM 728 C CA . THR A 1 90 ? -9.487 -8.761 -11.099 1.00 93.75 90 THR A CA 1
ATOM 729 C C . THR A 1 90 ? -10.520 -9.015 -12.187 1.00 93.75 90 THR A C 1
ATOM 731 O O . THR A 1 90 ? -10.173 -8.999 -13.365 1.00 93.75 90 THR A O 1
ATOM 734 N N . ILE A 1 91 ? -11.797 -9.151 -11.815 1.00 94.62 91 ILE A N 1
ATOM 735 C CA . ILE A 1 91 ? -12.892 -9.361 -12.770 1.00 94.62 91 ILE A CA 1
ATOM 736 C C . ILE A 1 91 ? -13.040 -8.154 -13.697 1.00 94.62 91 ILE A C 1
ATOM 738 O O . ILE A 1 91 ? -13.071 -8.323 -14.912 1.00 94.62 91 ILE A O 1
ATOM 742 N N . SER A 1 92 ? -13.095 -6.935 -13.152 1.00 93.06 92 SER A N 1
ATOM 743 C CA . SER A 1 92 ? -13.276 -5.732 -13.975 1.00 93.06 92 SER A CA 1
ATOM 744 C C . SER A 1 92 ? -12.123 -5.547 -14.950 1.00 93.06 92 SER A C 1
ATOM 746 O O . SER A 1 92 ? -12.354 -5.284 -16.122 1.00 93.06 92 SER A O 1
ATOM 748 N N . THR A 1 93 ? -10.885 -5.730 -14.491 1.00 92.06 93 THR A N 1
ATOM 749 C CA . THR A 1 93 ? -9.700 -5.596 -15.342 1.00 92.06 93 THR A CA 1
ATOM 750 C C . THR A 1 93 ? -9.697 -6.660 -16.427 1.00 92.06 93 THR A C 1
ATOM 752 O O . THR A 1 93 ? -9.480 -6.315 -17.582 1.00 92.06 93 THR A O 1
ATOM 755 N N . ALA A 1 94 ? -10.009 -7.916 -16.091 1.00 90.75 94 ALA A N 1
ATOM 756 C CA . ALA A 1 94 ? -10.124 -8.986 -17.075 1.00 90.75 94 ALA A CA 1
ATOM 757 C C . ALA A 1 94 ? -11.171 -8.650 -18.148 1.00 90.75 94 ALA A C 1
ATOM 759 O O . ALA A 1 94 ? -10.851 -8.659 -19.330 1.00 90.75 94 ALA A O 1
ATOM 760 N N . VAL A 1 95 ? -12.386 -8.264 -17.750 1.00 91.62 95 VAL A N 1
ATOM 761 C CA . VAL A 1 95 ? -13.472 -7.928 -18.687 1.00 91.62 95 VAL A CA 1
ATOM 762 C C . VAL A 1 95 ? -13.121 -6.713 -19.547 1.00 91.62 95 VAL A C 1
ATOM 764 O O . VAL A 1 95 ? -13.212 -6.778 -20.770 1.00 91.62 95 VAL A O 1
ATOM 767 N N . ILE A 1 96 ? -12.690 -5.612 -18.926 1.00 90.19 96 ILE A N 1
ATOM 768 C CA . ILE A 1 96 ? -12.355 -4.365 -19.625 1.00 90.19 96 ILE A CA 1
ATOM 769 C C . ILE A 1 96 ? -11.236 -4.613 -20.639 1.00 90.19 96 ILE A C 1
ATOM 771 O O . ILE A 1 96 ? -11.342 -4.183 -21.786 1.00 90.19 96 ILE A O 1
ATOM 775 N N . PHE A 1 97 ? -10.183 -5.333 -20.247 1.00 89.06 97 PHE A N 1
ATOM 776 C CA . PHE A 1 97 ? -9.038 -5.575 -21.119 1.00 89.06 97 PHE A CA 1
ATOM 777 C C . PHE A 1 97 ? -9.363 -6.586 -22.219 1.00 89.06 97 PHE A C 1
ATOM 779 O O . PHE A 1 97 ? -8.911 -6.394 -23.342 1.00 89.06 97 PHE A O 1
ATOM 786 N N . SER A 1 98 ? -10.184 -7.602 -21.945 1.00 86.88 98 SER A N 1
ATOM 787 C CA . SER A 1 98 ? -10.660 -8.534 -22.973 1.00 86.88 98 SER A CA 1
ATOM 788 C C . SER A 1 98 ? -11.551 -7.865 -24.024 1.00 86.88 98 SER A C 1
ATOM 790 O O . SER A 1 98 ? -11.542 -8.290 -25.175 1.00 86.88 98 SER A O 1
ATOM 792 N N . ILE A 1 99 ? -12.312 -6.826 -23.657 1.00 87.12 99 ILE A N 1
ATOM 793 C CA . ILE A 1 99 ? -13.152 -6.073 -24.603 1.00 87.12 99 ILE A CA 1
ATOM 794 C C . ILE A 1 99 ? -12.320 -5.050 -25.386 1.00 87.12 99 ILE A C 1
ATOM 796 O O . ILE A 1 99 ? -12.476 -4.927 -26.599 1.00 87.12 99 ILE A O 1
ATOM 800 N N . LEU A 1 100 ? -11.446 -4.302 -24.705 1.00 84.38 100 LEU A N 1
ATOM 801 C CA . LEU A 1 100 ? -10.658 -3.229 -25.321 1.00 84.38 100 LEU A CA 1
ATOM 802 C C . LEU A 1 100 ? -9.502 -3.748 -26.179 1.00 84.38 100 LEU A C 1
ATOM 804 O O . LEU A 1 100 ? -9.134 -3.103 -27.160 1.00 84.38 100 LEU A O 1
ATOM 808 N N . PHE A 1 101 ? -8.919 -4.894 -25.823 1.00 84.19 101 PHE A N 1
ATOM 809 C CA . PHE A 1 101 ? -7.752 -5.445 -26.499 1.00 84.19 101 PHE A CA 1
ATOM 810 C C . PHE A 1 101 ? -8.043 -6.841 -27.034 1.00 84.19 101 PHE A C 1
ATOM 812 O O . PHE A 1 101 ? -8.254 -7.793 -26.288 1.00 84.19 101 PHE A O 1
ATOM 819 N N . LYS A 1 102 ? -7.954 -6.981 -28.359 1.00 74.81 102 LYS A N 1
ATOM 820 C CA . LYS A 1 102 ? -8.086 -8.273 -29.046 1.00 74.81 102 LYS A CA 1
ATOM 821 C C . LYS A 1 102 ? -6.935 -9.235 -28.709 1.00 74.81 102 LYS A C 1
ATOM 823 O O . LYS A 1 102 ? -7.108 -10.446 -28.783 1.00 74.81 102 LYS A O 1
ATOM 828 N N . ASN A 1 103 ? -5.770 -8.693 -28.340 1.00 77.44 103 ASN A N 1
ATOM 829 C CA . ASN A 1 103 ? -4.627 -9.442 -27.824 1.00 77.44 103 ASN A CA 1
ATOM 830 C C . ASN A 1 103 ? -4.051 -8.731 -26.590 1.00 77.44 103 ASN A C 1
ATOM 832 O O . ASN A 1 103 ? -3.413 -7.684 -26.702 1.00 77.44 103 ASN A O 1
ATOM 836 N N . THR A 1 104 ? -4.262 -9.316 -25.414 1.00 71.75 104 THR A N 1
ATOM 837 C CA . THR A 1 104 ? -3.794 -8.769 -24.135 1.00 71.75 104 THR A CA 1
ATOM 838 C C . THR A 1 104 ? -2.276 -8.867 -23.949 1.00 71.75 104 THR A C 1
ATOM 840 O O . THR A 1 104 ? -1.731 -8.193 -23.080 1.00 71.75 104 THR A O 1
ATOM 843 N N . ALA A 1 105 ? -1.568 -9.636 -24.786 1.00 72.06 105 ALA A N 1
ATOM 844 C CA . ALA A 1 105 ? -0.111 -9.761 -24.723 1.00 72.06 105 ALA A CA 1
ATOM 845 C C . ALA A 1 105 ? 0.642 -8.511 -25.223 1.00 72.06 105 ALA A C 1
ATOM 847 O O . ALA A 1 105 ? 1.828 -8.368 -24.944 1.00 72.06 105 ALA A O 1
ATOM 848 N N . ILE A 1 106 ? -0.027 -7.607 -25.952 1.00 74.44 106 ILE A N 1
ATOM 849 C CA . ILE A 1 106 ? 0.597 -6.440 -26.610 1.00 74.44 106 ILE A CA 1
ATOM 850 C C . ILE A 1 106 ? 0.097 -5.128 -25.982 1.00 74.44 106 ILE A C 1
ATOM 852 O O . ILE A 1 106 ? 0.052 -4.082 -26.623 1.00 74.44 106 ILE A O 1
ATOM 856 N N . ILE A 1 107 ? -0.330 -5.158 -24.719 1.00 81.00 107 ILE A N 1
ATOM 857 C CA . ILE A 1 107 ? -0.826 -3.946 -24.064 1.00 81.00 107 ILE A CA 1
ATOM 858 C C . ILE A 1 107 ? 0.366 -3.053 -23.715 1.00 81.00 107 ILE A C 1
ATOM 860 O O . ILE A 1 107 ? 1.230 -3.460 -22.932 1.00 81.00 107 ILE A O 1
ATOM 864 N N . PRO A 1 108 ? 0.434 -1.830 -24.263 1.00 84.62 108 PRO A N 1
ATOM 865 C CA . PRO A 1 108 ? 1.558 -0.958 -23.998 1.00 84.62 108 PRO A CA 1
ATOM 866 C C . PRO A 1 108 ? 1.515 -0.451 -22.552 1.00 84.62 108 PRO A C 1
ATOM 868 O O . PRO A 1 108 ? 0.462 -0.116 -22.008 1.00 84.62 108 PRO A O 1
ATOM 871 N N . LEU A 1 109 ? 2.690 -0.371 -21.927 1.00 86.25 109 LEU A N 1
ATOM 872 C CA . LEU A 1 109 ? 2.838 -0.163 -20.482 1.00 86.25 109 LEU A CA 1
ATOM 873 C C . LEU A 1 109 ? 2.208 1.150 -19.980 1.00 86.25 109 LEU A C 1
ATOM 875 O O . LEU A 1 109 ? 1.694 1.207 -18.863 1.00 86.25 109 LEU A O 1
ATOM 879 N N . TRP A 1 110 ? 2.176 2.185 -20.825 1.00 88.62 110 TRP A N 1
ATOM 880 C CA . TRP A 1 110 ? 1.555 3.474 -20.508 1.00 88.62 110 TRP A CA 1
ATOM 881 C C . TRP A 1 110 ? 0.044 3.365 -20.246 1.00 88.62 110 TRP A C 1
ATOM 883 O O . TRP A 1 110 ? -0.481 4.108 -19.417 1.00 88.62 110 TRP A O 1
ATOM 893 N N . VAL A 1 111 ? -0.650 2.410 -20.881 1.00 89.00 111 VAL A N 1
ATOM 894 C CA . VAL A 1 111 ? -2.084 2.167 -20.645 1.00 89.00 111 VAL A CA 1
ATOM 895 C C . VAL A 1 111 ? -2.299 1.735 -19.201 1.00 89.00 111 VAL A C 1
ATOM 897 O O . VAL A 1 111 ? -3.161 2.280 -18.519 1.00 89.00 111 VAL A O 1
ATOM 900 N N . SER A 1 112 ? -1.479 0.808 -18.703 1.00 87.31 112 SER A N 1
ATOM 901 C CA . SER A 1 112 ? -1.559 0.318 -17.324 1.00 87.31 112 SER A CA 1
ATOM 902 C C . SER A 1 112 ? -1.252 1.413 -16.300 1.00 87.31 112 SER A C 1
ATOM 904 O O . SER A 1 112 ? -1.921 1.491 -15.267 1.00 87.31 112 SER A O 1
ATOM 906 N N . VAL A 1 113 ? -0.286 2.290 -16.601 1.00 91.38 113 VAL A N 1
ATOM 907 C CA . VAL A 1 113 ? 0.087 3.433 -15.745 1.00 91.38 113 VAL A CA 1
ATOM 908 C C . VAL A 1 113 ? -1.067 4.422 -15.580 1.00 91.38 113 VAL A C 1
ATOM 910 O O . VAL A 1 113 ? -1.223 4.987 -14.501 1.00 91.38 113 VAL A O 1
ATOM 913 N N . LEU A 1 114 ? -1.901 4.608 -16.606 1.00 92.31 114 LEU A N 1
ATOM 914 C CA . LEU A 1 114 ? -3.090 5.463 -16.527 1.00 92.31 114 LEU A CA 1
ATOM 915 C C . LEU A 1 114 ? -4.302 4.730 -15.944 1.00 92.31 114 LEU A C 1
ATOM 917 O O . LEU A 1 114 ? -5.013 5.274 -15.099 1.00 92.31 114 LEU A O 1
ATOM 921 N N . TYR A 1 115 ? -4.532 3.489 -16.366 1.00 92.12 115 TYR A N 1
ATOM 922 C CA . TYR A 1 115 ? -5.672 2.684 -15.935 1.00 92.12 115 TYR A CA 1
ATOM 923 C C . TYR A 1 115 ? -5.671 2.455 -14.422 1.00 92.12 115 TYR A C 1
ATOM 925 O O . TYR A 1 115 ? -6.694 2.660 -13.770 1.00 92.12 115 TYR A O 1
ATOM 933 N N . CYS A 1 116 ? -4.526 2.074 -13.851 1.00 92.00 116 CYS A N 1
ATOM 934 C CA . CYS A 1 116 ? -4.414 1.718 -12.438 1.00 92.00 116 CYS A CA 1
ATOM 935 C C . CYS A 1 116 ? -4.889 2.837 -11.482 1.00 92.00 116 CYS A C 1
ATOM 937 O O . CYS A 1 116 ? -5.818 2.587 -10.709 1.00 92.00 116 CYS A O 1
ATOM 939 N N . PRO A 1 117 ? -4.356 4.077 -11.530 1.00 93.06 117 PRO A N 1
ATOM 940 C CA . PRO A 1 117 ? -4.803 5.145 -10.637 1.00 93.06 117 PRO A CA 1
ATOM 941 C C . PRO A 1 117 ? -6.261 5.547 -10.883 1.00 93.06 117 PRO A C 1
ATOM 943 O O . PRO A 1 117 ? -6.991 5.790 -9.922 1.00 93.06 117 PRO A O 1
ATOM 946 N N . LEU A 1 118 ? -6.716 5.580 -12.141 1.00 93.50 118 LEU A N 1
ATOM 947 C CA . LEU A 1 118 ? -8.105 5.915 -12.470 1.00 93.50 118 LEU A CA 1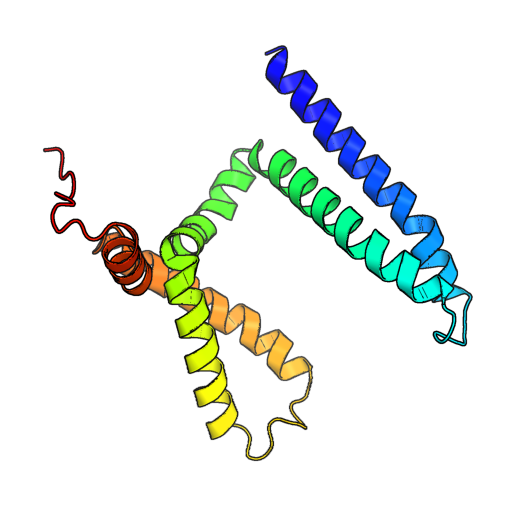
ATOM 948 C C . LEU A 1 118 ? -9.080 4.894 -11.882 1.00 93.50 118 LEU A C 1
ATOM 950 O O . LEU A 1 118 ? -10.037 5.262 -11.195 1.00 93.50 118 LEU A O 1
ATOM 954 N N . PHE A 1 119 ? -8.804 3.609 -12.098 1.00 94.12 119 PHE A N 1
ATOM 955 C CA . PHE A 1 119 ? -9.619 2.524 -11.573 1.00 94.12 119 PHE A CA 1
ATOM 956 C C . PHE A 1 119 ? -9.600 2.504 -10.040 1.00 94.12 119 PHE A C 1
ATOM 958 O O 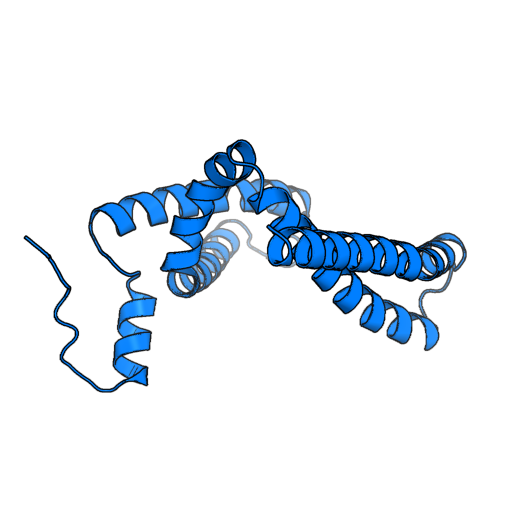. PHE A 1 119 ? -10.638 2.351 -9.397 1.00 94.12 119 PHE A O 1
ATOM 965 N N . TYR A 1 120 ? -8.440 2.757 -9.437 1.00 92.75 120 TYR A N 1
ATOM 966 C CA . TYR A 1 120 ? -8.295 2.813 -7.988 1.00 92.75 120 TYR A CA 1
ATOM 967 C C . TYR A 1 120 ? -9.093 3.967 -7.352 1.00 92.75 120 TYR A 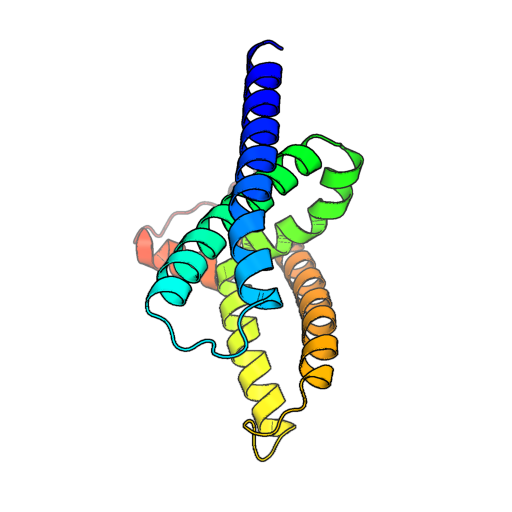C 1
ATOM 969 O O . TYR A 1 120 ? -9.730 3.793 -6.312 1.00 92.75 120 TYR A O 1
ATOM 977 N N . ILE A 1 121 ? -9.160 5.140 -7.993 1.00 93.75 121 ILE A N 1
ATOM 978 C CA . ILE A 1 121 ? -10.019 6.249 -7.537 1.00 93.75 121 ILE A CA 1
ATOM 979 C C . ILE A 1 121 ? -11.498 5.839 -7.553 1.00 93.75 121 ILE A C 1
ATOM 981 O O . ILE A 1 121 ? -12.242 6.163 -6.620 1.00 93.75 121 ILE A O 1
ATOM 985 N N . ILE A 1 122 ? -11.931 5.116 -8.591 1.00 93.94 122 ILE A N 1
ATOM 986 C CA . ILE A 1 122 ? -13.297 4.584 -8.685 1.00 93.94 122 ILE A CA 1
ATOM 987 C C . ILE A 1 122 ? -13.556 3.599 -7.540 1.00 93.94 122 ILE A C 1
ATOM 989 O O . ILE A 1 122 ? -14.571 3.728 -6.854 1.00 93.94 122 ILE A O 1
ATOM 993 N N . GLN A 1 123 ? -12.619 2.689 -7.257 1.00 94.00 123 GLN A N 1
ATOM 994 C CA . GLN A 1 123 ? -12.725 1.756 -6.132 1.00 94.00 123 GLN A CA 1
ATOM 995 C C . GLN A 1 123 ? -12.827 2.457 -4.776 1.00 94.00 123 GLN A C 1
ATOM 997 O O . GLN A 1 123 ? -13.636 2.043 -3.945 1.00 94.00 123 GLN A O 1
ATOM 1002 N N . ILE A 1 124 ? -12.057 3.525 -4.535 1.00 92.75 124 ILE A N 1
ATOM 1003 C CA . ILE A 1 124 ? -12.155 4.308 -3.292 1.00 92.75 124 ILE A CA 1
ATOM 1004 C C . ILE A 1 124 ? -13.561 4.894 -3.150 1.00 92.75 124 ILE A C 1
ATOM 1006 O O . ILE A 1 124 ? -14.176 4.779 -2.086 1.00 92.75 124 ILE A O 1
ATOM 1010 N N . LYS A 1 125 ? -14.086 5.516 -4.214 1.00 93.62 125 LYS A N 1
ATOM 1011 C CA . LYS A 1 125 ? -15.430 6.113 -4.208 1.00 93.62 125 LYS A CA 1
ATOM 1012 C C . LYS A 1 125 ? -16.507 5.054 -3.985 1.00 93.62 125 LYS A C 1
ATOM 1014 O O . LYS A 1 125 ? -17.378 5.258 -3.140 1.00 93.62 125 LYS A O 1
ATOM 1019 N N . PHE A 1 126 ? -16.411 3.926 -4.685 1.00 93.44 126 PHE A N 1
ATOM 1020 C CA . PHE A 1 126 ? -17.316 2.792 -4.528 1.00 93.44 126 PHE A CA 1
ATOM 1021 C C . PHE A 1 126 ? -17.274 2.231 -3.104 1.00 93.44 126 PHE A C 1
ATOM 1023 O O . PHE A 1 126 ? -18.315 2.121 -2.463 1.00 93.44 126 PHE A O 1
ATOM 1030 N N . SER A 1 127 ? -16.080 1.975 -2.564 1.00 92.38 127 SER A N 1
ATOM 1031 C CA . SER A 1 127 ? -15.902 1.457 -1.201 1.00 92.38 127 SER A CA 1
ATOM 1032 C C . SER A 1 127 ? -16.466 2.416 -0.157 1.00 92.38 127 SER A C 1
ATOM 1034 O O . SER A 1 127 ? -17.132 1.999 0.786 1.00 92.38 127 SER A O 1
ATOM 1036 N N . LYS A 1 128 ? -16.246 3.725 -0.330 1.00 92.31 128 LYS A N 1
ATOM 1037 C CA . LYS A 1 128 ? -16.796 4.750 0.563 1.00 92.31 128 LYS A CA 1
ATOM 1038 C C . LYS A 1 128 ? -18.325 4.793 0.507 1.00 92.31 128 LYS A C 1
ATOM 1040 O O . LYS A 1 128 ? -18.959 4.892 1.553 1.00 92.31 128 LYS A O 1
ATOM 1045 N N . TRP A 1 129 ? -18.908 4.735 -0.690 1.00 94.19 129 TRP A N 1
ATOM 1046 C CA . TRP A 1 129 ? -20.361 4.708 -0.881 1.00 94.19 129 TRP A CA 1
ATOM 1047 C C . TRP A 1 129 ? -20.997 3.425 -0.339 1.00 94.19 129 TRP A C 1
ATOM 1049 O O . TRP A 1 129 ? -22.061 3.472 0.268 1.00 94.19 129 TRP A O 1
ATOM 1059 N N . TRP A 1 130 ? -20.344 2.279 -0.513 1.00 92.81 130 TRP A N 1
ATOM 1060 C CA . TRP A 1 130 ? -20.828 1.017 0.033 1.00 92.81 130 TRP A CA 1
ATOM 1061 C C . TRP A 1 130 ? -20.796 1.037 1.560 1.00 92.81 130 TRP A C 1
ATOM 1063 O O . TRP A 1 130 ? -21.795 0.732 2.208 1.00 92.81 130 TRP A O 1
ATOM 1073 N N . LEU A 1 131 ? -19.674 1.474 2.141 1.00 90.19 131 LEU A N 1
ATOM 1074 C CA . LEU A 1 131 ? -19.488 1.513 3.590 1.00 90.19 131 LEU A CA 1
ATOM 1075 C C . LEU A 1 131 ? -20.327 2.579 4.304 1.00 90.19 131 LEU A C 1
ATOM 1077 O O . LEU A 1 131 ? -20.443 2.538 5.528 1.00 90.19 131 LEU A O 1
ATOM 1081 N N . SER A 1 132 ? -20.925 3.528 3.575 1.00 89.69 132 SER A N 1
ATOM 1082 C CA . SER A 1 132 ? -21.923 4.429 4.161 1.00 89.69 132 SER A CA 1
ATOM 1083 C C . SER A 1 132 ? -23.288 3.758 4.347 1.00 89.69 132 SER A C 1
ATOM 1085 O O . SER A 1 132 ? -24.084 4.234 5.152 1.00 89.69 132 SER A O 1
ATOM 1087 N N . LYS A 1 133 ? -23.554 2.650 3.640 1.00 89.88 133 LYS A N 1
ATOM 1088 C CA . LYS A 1 133 ? -24.811 1.883 3.710 1.00 89.88 133 LYS A CA 1
ATOM 1089 C C . LYS A 1 133 ? -24.662 0.543 4.433 1.00 89.88 133 LYS A C 1
ATOM 1091 O O . LYS A 1 133 ? -25.593 0.102 5.101 1.00 89.88 133 LYS A O 1
ATOM 1096 N N . HIS A 1 134 ? -23.502 -0.097 4.315 1.00 88.19 134 HIS A N 1
ATOM 1097 C CA . HIS A 1 134 ? -23.210 -1.422 4.858 1.00 88.19 134 HIS A CA 1
ATOM 1098 C C . HIS A 1 134 ? -21.945 -1.387 5.722 1.00 88.19 134 HIS A C 1
ATOM 1100 O O . HIS A 1 134 ? -20.984 -0.703 5.405 1.00 88.19 134 HIS A O 1
ATOM 1106 N N . SER A 1 135 ? -21.901 -2.143 6.818 1.00 83.88 135 SER A N 1
ATOM 1107 C CA . SER A 1 135 ? -20.737 -2.155 7.722 1.00 83.88 135 SER A CA 1
ATOM 1108 C C . SER A 1 135 ? -19.548 -2.970 7.195 1.00 83.88 135 SER A C 1
ATOM 1110 O O . SER A 1 135 ? -18.414 -2.755 7.625 1.00 83.88 135 SER A O 1
ATOM 1112 N N . THR A 1 136 ? -19.799 -3.905 6.277 1.00 85.81 136 THR A N 1
ATOM 1113 C CA . THR A 1 136 ? -18.811 -4.828 5.705 1.00 85.81 136 THR A CA 1
ATOM 1114 C C . THR A 1 136 ? -18.985 -4.935 4.196 1.00 85.81 136 THR A C 1
ATOM 1116 O O . THR A 1 136 ? -20.088 -4.753 3.673 1.00 85.81 136 THR A O 1
ATOM 1119 N N . GLY A 1 137 ? -17.903 -5.258 3.485 1.00 89.00 137 GLY A N 1
ATOM 1120 C CA . GLY A 1 137 ? -18.005 -5.604 2.073 1.00 89.00 137 GLY A CA 1
ATOM 1121 C C . GLY A 1 137 ? -18.764 -6.925 1.857 1.00 89.00 137 GLY A C 1
ATOM 1122 O O . GLY A 1 137 ? -18.858 -7.747 2.777 1.00 89.00 137 GLY A O 1
ATOM 1123 N N . PRO A 1 138 ? -19.362 -7.113 0.670 1.00 88.44 138 PRO A N 1
ATOM 1124 C CA . PRO A 1 138 ? -20.201 -8.266 0.364 1.00 88.44 138 PRO A CA 1
ATOM 1125 C C . PRO A 1 138 ? -19.423 -9.583 0.445 1.00 88.44 138 PRO A C 1
ATOM 1127 O O . PRO A 1 138 ? -19.886 -10.527 1.081 1.00 88.44 138 PRO A O 1
ATOM 1130 N N . LEU A 1 139 ? -18.221 -9.644 -0.137 1.00 89.50 139 LEU A N 1
ATOM 1131 C CA . LEU A 1 139 ? -17.413 -10.866 -0.128 1.00 89.50 139 LEU A CA 1
ATOM 1132 C C . LEU A 1 139 ? -16.783 -11.120 1.240 1.00 89.50 139 LEU A C 1
ATOM 1134 O O . LEU A 1 139 ? -16.665 -12.267 1.653 1.00 89.50 139 LEU A O 1
ATOM 1138 N N . GLU A 1 140 ? -16.446 -10.073 1.989 1.00 90.50 140 GLU A N 1
ATOM 1139 C CA . GLU A 1 140 ? -15.994 -10.193 3.374 1.00 90.50 140 GLU A CA 1
ATOM 1140 C C . GLU A 1 140 ? -17.088 -10.781 4.266 1.00 90.50 140 GLU A C 1
ATOM 1142 O O . GLU A 1 140 ? -16.793 -11.580 5.154 1.00 90.50 140 GLU A O 1
ATOM 1147 N N . TRP A 1 141 ? -18.348 -10.401 4.039 1.00 86.69 141 TRP A N 1
ATOM 1148 C CA . TRP A 1 141 ? -19.486 -10.971 4.752 1.00 86.69 141 TRP A CA 1
ATOM 1149 C C . TRP A 1 141 ? -19.657 -12.462 4.433 1.00 86.69 141 TRP A C 1
ATOM 1151 O O . TRP A 1 141 ? -19.740 -13.267 5.361 1.00 86.69 141 TRP A O 1
ATOM 1161 N N . VAL A 1 142 ? -19.611 -12.843 3.149 1.00 88.25 142 VAL A N 1
ATOM 1162 C CA . VAL A 1 142 ? -19.653 -14.257 2.729 1.00 88.25 142 VAL A CA 1
ATOM 1163 C C . VAL A 1 142 ? -18.489 -15.043 3.336 1.00 88.25 142 VAL A C 1
ATOM 1165 O O . VAL A 1 142 ? -18.692 -16.118 3.894 1.00 88.25 142 VAL A O 1
ATOM 1168 N N . TRP A 1 143 ? -17.275 -14.492 3.295 1.00 86.56 143 TRP A N 1
ATOM 1169 C CA . TRP A 1 143 ? -16.081 -15.124 3.854 1.00 86.56 143 TRP A CA 1
ATOM 1170 C C . TRP A 1 143 ? -16.189 -15.344 5.365 1.00 86.56 143 TRP A C 1
ATOM 1172 O O . TRP A 1 143 ? -15.872 -16.422 5.868 1.00 86.56 143 TRP A O 1
ATOM 1182 N N . ARG A 1 144 ? -16.679 -14.345 6.109 1.00 83.31 144 ARG A N 1
ATOM 1183 C CA . ARG A 1 144 ? -16.929 -14.483 7.552 1.00 83.31 144 ARG A CA 1
ATOM 1184 C C . ARG A 1 144 ? -17.980 -15.549 7.833 1.00 83.31 144 ARG A C 1
ATOM 1186 O O . ARG A 1 144 ? -17.786 -16.348 8.744 1.00 83.31 144 ARG A O 1
ATOM 1193 N N . TYR A 1 145 ? -19.051 -15.589 7.046 1.00 84.75 145 TYR A N 1
ATOM 1194 C CA . TYR A 1 145 ? -20.076 -16.619 7.178 1.00 84.75 145 TYR A CA 1
ATOM 1195 C C . TYR A 1 145 ? -19.498 -18.024 6.947 1.00 84.75 145 TYR A C 1
ATOM 1197 O O . TYR A 1 145 ? -19.712 -18.915 7.766 1.00 84.75 145 TYR A O 1
ATOM 1205 N N . ALA A 1 146 ? -18.697 -18.197 5.892 1.00 86.56 146 ALA A N 1
ATOM 1206 C CA . ALA A 1 146 ? -18.048 -19.464 5.558 1.00 86.56 146 ALA A CA 1
ATOM 1207 C C . ALA A 1 146 ? -16.997 -19.903 6.592 1.00 86.56 146 ALA A C 1
ATOM 1209 O O . ALA A 1 146 ? -16.850 -21.091 6.846 1.00 86.56 146 ALA A O 1
ATOM 1210 N N . THR A 1 147 ? -16.274 -18.959 7.203 1.00 85.06 147 THR A N 1
ATOM 1211 C CA . THR A 1 147 ? -15.206 -19.280 8.167 1.00 85.06 147 THR A CA 1
ATOM 1212 C C . THR A 1 147 ? -15.762 -19.632 9.541 1.00 85.06 147 THR A C 1
ATOM 1214 O O . THR A 1 147 ? -15.273 -20.545 10.200 1.00 85.06 147 THR A O 1
ATOM 1217 N N . TYR A 1 148 ? -16.772 -18.892 10.003 1.00 80.56 148 TYR A N 1
ATOM 1218 C CA . TYR A 1 148 ? -17.263 -19.025 11.372 1.00 80.56 148 TYR A CA 1
ATOM 1219 C C . TYR A 1 148 ? -18.494 -19.925 11.499 1.00 80.56 148 TYR A C 1
ATOM 1221 O O . TYR A 1 148 ? -18.859 -20.245 12.629 1.00 80.56 148 TYR A O 1
ATOM 1229 N N . PHE A 1 149 ? -19.147 -20.304 10.388 1.00 67.56 149 PHE A N 1
ATOM 1230 C CA . PHE A 1 149 ? -20.369 -21.129 10.345 1.00 67.56 149 PHE A CA 1
ATOM 1231 C C . PHE A 1 149 ? -21.474 -20.688 11.331 1.00 67.56 149 PHE A C 1
ATOM 1233 O O . PHE A 1 149 ? -22.387 -21.445 11.654 1.00 67.56 149 PHE A O 1
ATOM 1240 N N . LYS A 1 150 ? -21.414 -19.446 11.825 1.00 57.78 150 LYS A N 1
ATOM 1241 C CA . LYS A 1 150 ? -22.310 -18.901 12.844 1.00 57.78 150 LYS A CA 1
ATOM 1242 C C . LYS A 1 150 ? -23.203 -17.858 12.195 1.00 57.78 150 LYS A C 1
ATOM 1244 O O . LYS A 1 150 ? -22.727 -16.855 11.668 1.00 57.78 150 LYS A O 1
ATOM 1249 N N . LYS A 1 151 ? -24.509 -18.112 12.258 1.00 54.50 151 LYS A N 1
ATOM 1250 C CA . LYS A 1 151 ? -25.567 -17.293 11.650 1.00 54.50 151 LYS A CA 1
ATOM 1251 C C . LYS A 1 151 ? -25.855 -15.989 12.409 1.00 54.50 151 LYS A C 1
ATOM 1253 O O . LYS A 1 151 ? -26.576 -15.142 11.896 1.00 54.50 151 LYS A O 1
ATOM 1258 N N . ASP A 1 152 ? -25.237 -15.781 13.571 1.00 56.44 152 ASP A N 1
ATOM 1259 C CA . ASP A 1 152 ? -25.533 -14.645 14.442 1.00 56.44 152 ASP A CA 1
ATOM 1260 C C . ASP A 1 152 ? -24.351 -13.687 14.564 1.00 56.44 152 ASP A C 1
ATOM 1262 O O . ASP A 1 152 ? -23.593 -13.705 15.533 1.00 56.44 152 ASP A O 1
ATOM 1266 N N . TYR A 1 153 ? -24.229 -12.785 13.594 1.00 53.31 153 TYR A N 1
ATOM 1267 C CA . TYR A 1 153 ? -23.589 -11.498 13.841 1.00 53.31 153 TYR A CA 1
ATOM 1268 C C . TYR A 1 153 ? -24.689 -10.442 13.879 1.00 53.31 153 TYR A C 1
ATOM 1270 O O . TYR A 1 153 ? -24.998 -9.805 12.871 1.00 53.31 153 TYR A O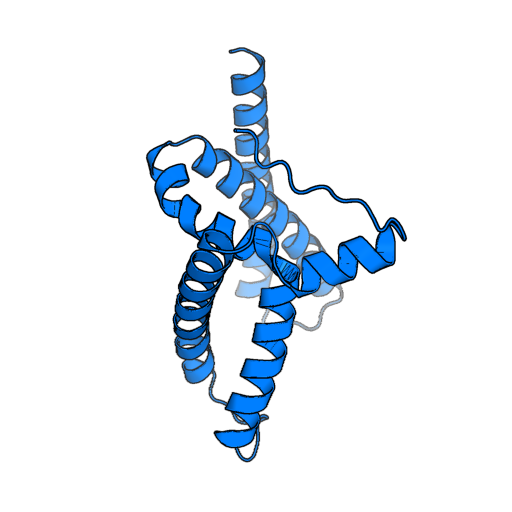 1
ATOM 1278 N N . LYS A 1 154 ? -25.322 -10.277 15.051 1.00 49.53 154 LYS A N 1
ATOM 1279 C CA . LYS A 1 154 ? -26.127 -9.085 15.329 1.00 49.53 154 LYS A CA 1
ATOM 1280 C C . LYS A 1 154 ? -25.221 -7.878 15.108 1.00 49.53 154 LYS A C 1
ATOM 1282 O O . LYS A 1 154 ? -24.297 -7.625 15.876 1.00 49.53 154 LYS A O 1
ATOM 1287 N N . LEU A 1 155 ? -25.476 -7.168 14.016 1.00 55.59 155 LEU A N 1
ATOM 1288 C CA . LEU A 1 155 ? -24.887 -5.875 13.726 1.00 55.59 155 LEU A CA 1
ATOM 1289 C C . LEU A 1 155 ? -25.235 -4.956 14.893 1.00 55.59 155 LEU A C 1
ATOM 1291 O O . LEU A 1 155 ? -26.394 -4.583 15.060 1.00 55.59 155 LEU A O 1
ATOM 1295 N N . GLY A 1 156 ? -24.235 -4.642 15.714 1.00 46.50 156 GLY A N 1
ATOM 1296 C CA . GLY A 1 156 ? -24.329 -3.625 16.747 1.00 46.50 156 GLY A CA 1
ATOM 1297 C C . GLY A 1 156 ? -24.676 -2.281 16.118 1.00 46.50 156 GLY A C 1
ATOM 1298 O O . GLY A 1 156 ? -23.797 -1.501 15.768 1.00 46.50 156 GLY A O 1
ATOM 1299 N N . LYS A 1 157 ? -25.974 -2.023 15.970 1.00 43.12 157 LYS A N 1
ATOM 1300 C CA . LYS A 1 157 ? -26.546 -0.690 16.062 1.00 43.12 157 LYS A CA 1
ATOM 1301 C C . LYS A 1 157 ? -26.672 -0.431 17.562 1.00 43.12 157 LYS A C 1
ATOM 1303 O O . LYS A 1 157 ? -27.632 -0.865 18.189 1.00 43.12 157 LYS A O 1
ATOM 1308 N N . SER A 1 158 ? -25.639 0.177 18.142 1.00 40.22 158 SER A N 1
ATOM 1309 C CA . SER A 1 158 ? -25.827 0.921 19.384 1.00 40.22 158 SER A CA 1
ATOM 1310 C C . SER A 1 158 ? -26.735 2.089 19.018 1.00 40.22 158 SER A C 1
ATOM 1312 O O . SER A 1 158 ? -26.322 2.956 18.246 1.00 40.22 158 SER A O 1
ATOM 1314 N N . ASN A 1 159 ? -27.983 2.036 19.477 1.00 38.25 159 ASN A N 1
ATOM 1315 C CA . ASN A 1 159 ? -28.667 3.266 19.860 1.00 38.25 159 ASN A CA 1
ATOM 1316 C C . ASN A 1 159 ? -28.033 3.784 21.154 1.00 38.25 159 ASN A C 1
ATOM 1318 O O . ASN A 1 159 ? -27.403 2.955 21.859 1.00 38.25 159 ASN A O 1
#

Radius of gyration: 21.49 Å; chains: 1; bounding box: 57×37×56 Å

Secondary structure (DSSP, 8-state):
-HHHHHHHHHHHHHHHHHHHHHHHHHHHHHH-S-TT-HHHHHHHHHHHHHHHHHHHHHHHHHTTSHHHHHHHHHHHHHHHTHHHHHHHHHHHHHHHHHHH-S-GGG--HHHHHHHHHHHHHHHHHHHHHHHTT-SS-HHHHHHHHHHH-----------

pLDDT: mean 82.57, std 12.01, range [38.25, 94.69]

Foldseek 3Di:
DVVVVVLLVVLVVLQVVLVVLCVVVVVCVVPPPDCPDPVNVVSVVSNVVSVVSNVVSVVVVQCVDPVSVVVCVLVVLCVLAVVVLVVVVVVVVVVVCVVVDVDNVPDDPVVVVVCVVVVVVVSSVVSVVVCVPDVGHPVVVVVCCVVVVDPDPPDPPDD